Protein AF-A0A1C5VV79-F1 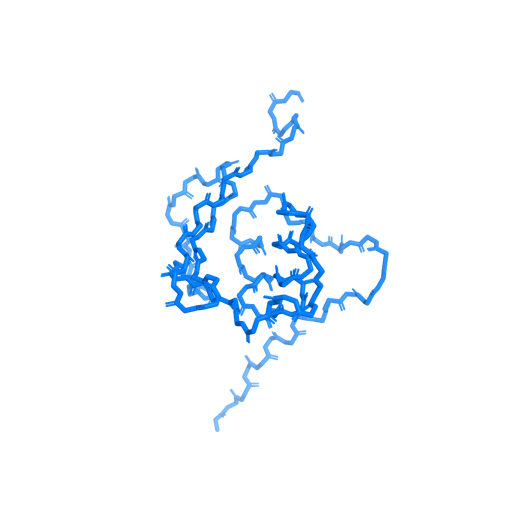(afdb_monomer_lite)

pLDDT: mean 82.59, std 16.4, range [36.66, 98.25]

Radius of gyration: 14.63 Å; chains: 1; bounding box: 34×44×37 Å

Structure (mmCIF, N/CA/C/O backbone):
data_AF-A0A1C5VV79-F1
#
_entry.id   AF-A0A1C5VV79-F1
#
loop_
_atom_site.group_PDB
_atom_site.id
_atom_site.type_symbol
_atom_site.label_atom_id
_atom_site.label_alt_id
_atom_site.label_comp_id
_atom_site.label_asym_id
_atom_site.label_entity_id
_atom_site.label_seq_id
_atom_site.pdbx_PDB_ins_code
_atom_site.Cartn_x
_atom_site.Cartn_y
_atom_site.Cartn_z
_atom_site.occupancy
_atom_site.B_iso_or_equiv
_atom_site.auth_seq_id
_atom_site.auth_comp_id
_atom_si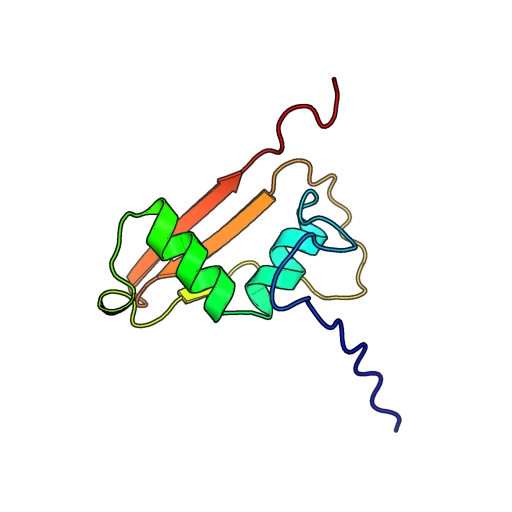te.auth_asym_id
_atom_site.auth_atom_id
_atom_site.pdbx_PDB_model_num
ATOM 1 N N . MET A 1 1 ? 9.159 -32.323 2.507 1.00 36.66 1 MET A N 1
ATOM 2 C CA . MET A 1 1 ? 9.249 -31.762 1.144 1.00 36.66 1 MET A CA 1
ATOM 3 C C . MET A 1 1 ? 9.643 -30.312 1.312 1.00 36.66 1 MET A C 1
ATOM 5 O O . MET A 1 1 ? 9.123 -29.669 2.207 1.00 36.66 1 MET A O 1
ATOM 9 N N . SER A 1 2 ? 10.676 -29.900 0.591 1.00 38.22 2 SER A N 1
ATOM 10 C CA . SER A 1 2 ? 11.511 -28.722 0.834 1.00 38.22 2 SER A CA 1
ATOM 11 C C . SER A 1 2 ? 10.742 -27.401 0.826 1.00 38.22 2 SER A C 1
ATOM 13 O O . SER A 1 2 ? 10.196 -27.013 -0.207 1.00 38.22 2 SER A O 1
ATOM 15 N N . ASP A 1 3 ? 10.782 -26.703 1.963 1.00 44.25 3 ASP A N 1
ATOM 16 C CA . ASP A 1 3 ? 10.449 -25.287 2.099 1.00 44.25 3 ASP A CA 1
ATOM 17 C C . ASP A 1 3 ? 11.353 -24.456 1.185 1.00 44.25 3 ASP A C 1
ATOM 19 O O . ASP A 1 3 ? 12.486 -24.132 1.537 1.00 44.25 3 ASP A O 1
ATOM 23 N N . ASN A 1 4 ? 10.862 -24.090 0.001 1.00 42.88 4 ASN A N 1
ATOM 24 C CA . ASN A 1 4 ? 11.486 -23.033 -0.787 1.00 42.88 4 ASN A CA 1
ATOM 25 C C . ASN A 1 4 ? 10.877 -21.685 -0.387 1.00 42.88 4 ASN A C 1
ATOM 27 O O . ASN A 1 4 ? 10.173 -21.029 -1.156 1.00 42.88 4 ASN A O 1
ATOM 31 N N . GLN A 1 5 ? 11.119 -21.293 0.863 1.00 45.06 5 GLN A N 1
ATOM 32 C CA . GLN A 1 5 ? 10.928 -19.919 1.304 1.00 45.06 5 GLN A CA 1
ATOM 33 C C . GLN A 1 5 ? 12.057 -19.104 0.670 1.00 45.06 5 GLN A C 1
ATOM 35 O O . GLN A 1 5 ? 13.119 -18.929 1.266 1.00 45.06 5 GLN A O 1
ATOM 40 N N . ASN A 1 6 ? 11.848 -18.636 -0.565 1.00 45.41 6 ASN A N 1
ATOM 41 C CA . ASN A 1 6 ? 12.639 -17.551 -1.142 1.00 45.41 6 ASN A CA 1
ATOM 42 C C . ASN A 1 6 ? 12.456 -16.329 -0.236 1.00 45.41 6 ASN A C 1
ATOM 44 O O . ASN A 1 6 ? 11.540 -15.524 -0.421 1.00 45.41 6 ASN A O 1
ATOM 48 N N . ASN A 1 7 ? 13.287 -16.257 0.801 1.00 53.28 7 ASN A N 1
ATOM 49 C CA . ASN A 1 7 ? 13.215 -15.262 1.849 1.00 53.28 7 ASN A CA 1
ATOM 50 C C . ASN A 1 7 ? 13.784 -13.967 1.270 1.00 53.28 7 ASN A C 1
ATOM 52 O O . ASN A 1 7 ? 14.963 -13.655 1.420 1.00 53.28 7 ASN A O 1
ATOM 56 N N . PHE A 1 8 ? 12.951 -13.259 0.510 1.00 60.25 8 PHE A N 1
ATOM 57 C CA . PHE A 1 8 ? 13.258 -11.933 0.003 1.00 60.25 8 PHE A CA 1
ATOM 58 C C . PHE A 1 8 ? 13.403 -10.995 1.207 1.00 60.25 8 PHE A C 1
ATOM 60 O O . PHE A 1 8 ? 12.421 -10.521 1.775 1.00 60.25 8 PHE A O 1
ATOM 67 N N . GLN A 1 9 ? 14.646 -10.812 1.646 1.00 64.06 9 GLN A N 1
ATOM 68 C CA . GLN A 1 9 ? 15.012 -9.946 2.758 1.00 64.06 9 GLN A CA 1
ATOM 69 C C . GLN A 1 9 ? 15.066 -8.510 2.244 1.00 64.06 9 GLN A C 1
ATOM 71 O O . GLN A 1 9 ? 15.946 -8.143 1.466 1.00 64.06 9 GLN A O 1
ATOM 76 N N . LEU A 1 10 ? 14.097 -7.703 2.665 1.00 66.50 10 LEU A N 1
ATOM 77 C CA . LEU A 1 10 ? 14.101 -6.272 2.406 1.00 66.50 10 LEU A CA 1
ATOM 78 C C . LEU A 1 10 ? 15.072 -5.581 3.365 1.00 66.50 10 LEU A C 1
ATOM 80 O O . LEU A 1 10 ? 15.038 -5.878 4.561 1.00 66.50 10 LEU A O 1
ATOM 84 N N . PRO A 1 11 ? 15.913 -4.651 2.885 1.00 69.50 11 PRO A N 1
ATOM 85 C CA . PRO A 1 11 ? 16.747 -3.869 3.781 1.00 69.50 11 PRO A CA 1
ATOM 86 C C . PRO A 1 11 ? 15.853 -3.018 4.694 1.00 69.50 11 PRO A C 1
ATOM 88 O O . PRO A 1 11 ? 14.887 -2.406 4.241 1.00 69.50 11 PRO A O 1
ATOM 91 N N . GLU A 1 12 ? 16.179 -2.954 5.988 1.00 68.69 12 GLU A N 1
ATOM 92 C CA . GLU A 1 12 ? 15.417 -2.136 6.945 1.00 68.69 12 GLU A CA 1
ATOM 93 C C . GLU A 1 12 ? 15.555 -0.627 6.674 1.00 68.69 12 GLU A C 1
ATOM 95 O O . GLU A 1 12 ? 14.689 0.155 7.069 1.00 68.69 12 GLU A O 1
ATOM 100 N N . ARG A 1 13 ? 16.656 -0.208 6.027 1.00 70.94 13 ARG A N 1
ATOM 101 C CA . ARG A 1 13 ? 16.969 1.176 5.634 1.00 70.94 13 ARG A CA 1
ATOM 102 C C . ARG A 1 13 ? 17.859 1.193 4.388 1.00 70.94 13 ARG A C 1
ATOM 104 O O . ARG A 1 13 ? 18.612 0.253 4.154 1.00 70.94 13 ARG A O 1
ATOM 111 N N . GLY A 1 14 ? 17.848 2.308 3.660 1.00 78.56 14 GLY A N 1
ATOM 112 C CA . GLY A 1 14 ? 18.683 2.513 2.472 1.00 78.56 14 GLY A CA 1
ATOM 113 C C . GLY A 1 14 ? 17.978 2.142 1.166 1.00 78.56 14 GLY A C 1
ATOM 114 O O . GLY A 1 14 ? 16.777 1.882 1.148 1.00 78.56 14 GLY A O 1
ATOM 115 N N . ALA A 1 15 ? 18.724 2.177 0.061 1.00 79.62 15 ALA A N 1
ATOM 116 C CA . ALA A 1 15 ? 18.185 1.864 -1.257 1.00 79.62 15 ALA A CA 1
ATOM 117 C C . ALA A 1 15 ? 17.840 0.371 -1.374 1.00 79.62 15 ALA A C 1
ATOM 119 O O . ALA A 1 15 ? 18.585 -0.491 -0.905 1.00 79.62 15 ALA A O 1
ATOM 120 N N . LEU A 1 16 ? 16.724 0.069 -2.036 1.00 79.69 16 LEU A N 1
ATOM 121 C CA . LEU A 1 16 ? 16.380 -1.302 -2.396 1.00 79.69 16 LEU A CA 1
ATOM 122 C C . LEU A 1 16 ? 17.302 -1.777 -3.520 1.00 79.69 16 LEU A C 1
ATOM 124 O O . LEU A 1 16 ? 17.494 -1.064 -4.503 1.00 79.69 16 LEU A O 1
ATOM 128 N N . THR A 1 17 ? 17.826 -3.000 -3.404 1.00 80.44 17 THR A N 1
ATOM 129 C CA . THR A 1 17 ? 18.615 -3.638 -4.472 1.00 80.44 17 THR A CA 1
ATOM 130 C C . THR A 1 17 ? 17.827 -3.734 -5.775 1.00 80.44 17 THR A C 1
ATOM 132 O O . THR A 1 17 ? 18.399 -3.597 -6.851 1.00 80.44 17 THR A O 1
ATOM 135 N N . ILE A 1 18 ? 16.513 -3.949 -5.674 1.00 77.88 18 ILE A N 1
ATOM 136 C CA . ILE A 1 18 ? 15.593 -3.900 -6.804 1.00 77.88 18 ILE A CA 1
ATOM 137 C C . ILE A 1 18 ? 14.493 -2.889 -6.456 1.00 77.88 18 ILE A C 1
ATOM 139 O O . ILE A 1 18 ? 13.791 -3.091 -5.459 1.00 77.88 18 ILE A O 1
ATOM 143 N N . PRO A 1 19 ? 14.362 -1.787 -7.211 1.00 79.12 19 PRO A N 1
ATOM 144 C CA . PRO A 1 19 ? 13.404 -0.738 -6.900 1.00 79.12 19 PRO A CA 1
ATOM 145 C C . PRO A 1 19 ? 11.967 -1.189 -7.205 1.00 79.12 19 PRO A C 1
ATOM 147 O O . PRO A 1 19 ? 11.725 -2.009 -8.089 1.00 79.12 19 PRO A O 1
ATOM 150 N N . MET A 1 20 ? 10.994 -0.637 -6.477 1.00 84.12 20 MET A N 1
ATOM 151 C CA . MET A 1 20 ? 9.561 -0.918 -6.661 1.00 84.12 20 MET A CA 1
ATOM 152 C C . MET A 1 20 ? 8.953 -0.090 -7.804 1.00 84.12 20 MET A C 1
ATOM 154 O O . MET A 1 20 ? 7.941 0.579 -7.612 1.00 84.12 20 MET A O 1
ATOM 158 N N . THR A 1 21 ? 9.610 -0.052 -8.962 1.00 85.38 21 THR A N 1
ATOM 159 C CA . THR A 1 21 ? 9.182 0.804 -10.080 1.00 85.38 21 THR A CA 1
ATOM 160 C C . THR A 1 21 ? 8.354 0.074 -11.132 1.00 85.38 21 THR A C 1
ATOM 162 O O . THR A 1 21 ? 7.761 0.718 -11.985 1.00 85.38 21 THR A O 1
ATOM 165 N N . ASN A 1 22 ? 8.226 -1.252 -11.021 1.00 85.56 22 ASN A N 1
ATOM 166 C CA . ASN A 1 22 ? 7.203 -2.020 -11.728 1.00 85.56 22 ASN A CA 1
ATOM 167 C C . ASN A 1 22 ? 6.120 -2.511 -10.757 1.00 85.56 22 ASN A C 1
ATOM 169 O O . ASN A 1 22 ? 6.386 -2.723 -9.568 1.00 85.56 22 ASN A O 1
ATOM 173 N N . ASP A 1 23 ? 4.912 -2.723 -11.280 1.00 87.00 23 ASP A N 1
ATOM 174 C CA . ASP A 1 23 ? 3.744 -3.116 -10.483 1.00 87.00 23 ASP A CA 1
ATOM 175 C C . ASP A 1 23 ? 3.939 -4.441 -9.743 1.00 87.00 23 ASP A C 1
ATOM 177 O O . ASP A 1 23 ? 3.586 -4.564 -8.572 1.00 87.00 23 ASP A O 1
ATOM 181 N N . TYR A 1 24 ? 4.579 -5.421 -10.386 1.00 86.94 24 TYR A N 1
ATOM 182 C CA . TYR A 1 24 ? 4.810 -6.728 -9.777 1.00 86.94 24 TYR A CA 1
ATOM 183 C C . TYR A 1 24 ? 5.585 -6.608 -8.459 1.00 86.94 24 TYR A C 1
ATOM 185 O O . TYR A 1 24 ? 5.163 -7.139 -7.432 1.00 86.94 24 TYR A O 1
ATOM 193 N N . LEU A 1 25 ? 6.715 -5.896 -8.455 1.00 86.62 25 LEU A N 1
ATOM 194 C CA . LEU A 1 25 ? 7.522 -5.704 -7.249 1.00 86.62 25 LEU A CA 1
ATOM 195 C C . LEU A 1 25 ? 6.827 -4.799 -6.238 1.00 86.62 25 LEU A C 1
ATOM 197 O O . LEU A 1 25 ? 6.920 -5.051 -5.034 1.00 86.62 25 LEU A O 1
ATOM 201 N N . PHE A 1 26 ? 6.121 -3.777 -6.720 1.00 89.69 26 PHE A N 1
ATOM 202 C CA . PHE A 1 26 ? 5.325 -2.888 -5.889 1.00 89.69 26 PHE A CA 1
ATOM 203 C C . PHE A 1 26 ? 4.266 -3.673 -5.095 1.00 89.69 26 PHE A C 1
ATOM 205 O O . PHE A 1 26 ? 4.255 -3.638 -3.861 1.00 89.69 26 PHE A O 1
ATOM 212 N N . ARG A 1 27 ? 3.457 -4.492 -5.774 1.00 91.31 27 ARG A N 1
ATOM 213 C CA . ARG A 1 27 ? 2.440 -5.356 -5.157 1.00 91.31 27 ARG A CA 1
ATOM 214 C C . ARG A 1 27 ? 3.058 -6.453 -4.302 1.00 91.31 27 ARG A C 1
ATOM 216 O O . ARG A 1 27 ? 2.622 -6.635 -3.167 1.00 91.31 27 ARG A O 1
ATOM 223 N N . ALA A 1 28 ? 4.115 -7.122 -4.775 1.00 89.19 28 ALA A N 1
ATOM 224 C CA . ALA A 1 28 ? 4.822 -8.158 -4.016 1.00 89.19 28 ALA A CA 1
ATOM 225 C C . ALA A 1 28 ? 5.310 -7.652 -2.653 1.00 89.19 28 ALA A C 1
ATOM 227 O O . ALA A 1 28 ? 5.228 -8.377 -1.657 1.00 89.19 28 ALA A O 1
ATOM 228 N N . LEU A 1 29 ? 5.837 -6.424 -2.608 1.00 89.81 29 LEU A N 1
ATOM 229 C CA . LEU A 1 29 ? 6.329 -5.822 -1.376 1.00 89.81 29 LEU A CA 1
ATOM 230 C C . LEU A 1 29 ? 5.174 -5.449 -0.450 1.00 89.81 29 LEU A C 1
ATOM 232 O O . LEU A 1 29 ? 5.160 -5.861 0.712 1.00 89.81 29 LEU A O 1
ATOM 236 N N . LEU A 1 30 ? 4.200 -4.693 -0.958 1.00 93.12 30 LEU A N 1
ATOM 237 C CA . LEU A 1 30 ? 3.112 -4.165 -0.138 1.00 93.12 30 LEU A CA 1
ATOM 238 C C . LEU A 1 30 ? 2.184 -5.263 0.393 1.00 93.12 30 LEU A C 1
ATOM 240 O O . LEU A 1 30 ? 1.753 -5.180 1.541 1.00 93.12 30 LEU A O 1
ATOM 244 N N . GLN A 1 31 ? 1.943 -6.331 -0.377 1.00 93.75 31 GLN A N 1
ATOM 245 C CA . GLN A 1 31 ? 1.121 -7.458 0.079 1.00 93.75 31 GLN A CA 1
ATOM 246 C C . GLN A 1 31 ? 1.799 -8.297 1.170 1.00 93.75 31 GLN A C 1
ATOM 248 O O . GLN A 1 31 ? 1.121 -8.957 1.951 1.00 93.75 31 GLN A O 1
ATOM 253 N N . ARG A 1 32 ? 3.137 -8.286 1.239 1.00 90.81 32 ARG A N 1
ATOM 254 C CA . ARG A 1 32 ? 3.910 -9.026 2.250 1.00 90.81 32 ARG A CA 1
ATOM 255 C C . ARG A 1 32 ? 4.235 -8.203 3.485 1.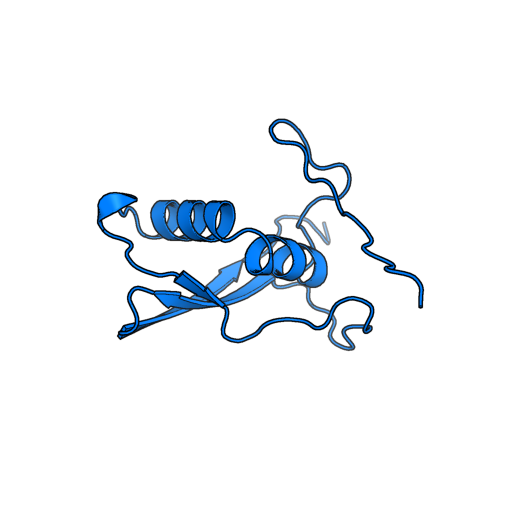00 90.81 32 ARG A C 1
ATOM 257 O O . ARG A 1 32 ? 4.461 -8.769 4.550 1.00 90.81 32 ARG A O 1
ATOM 264 N N . ASN A 1 33 ? 4.298 -6.882 3.347 1.00 90.69 33 ASN A N 1
ATOM 265 C CA . ASN A 1 33 ? 4.722 -5.991 4.413 1.00 90.69 33 ASN A CA 1
ATOM 266 C C . ASN A 1 33 ? 3.627 -4.979 4.750 1.00 90.69 33 ASN A C 1
ATOM 268 O O . ASN A 1 33 ? 3.640 -3.829 4.306 1.00 90.69 33 ASN A O 1
ATOM 272 N N . ASN A 1 34 ? 2.699 -5.412 5.605 1.00 92.56 34 ASN A N 1
ATOM 273 C CA . ASN A 1 34 ? 1.572 -4.588 6.030 1.00 92.56 34 ASN A CA 1
ATOM 274 C C . ASN A 1 34 ? 2.007 -3.299 6.754 1.00 92.56 34 ASN A C 1
ATOM 276 O O . ASN A 1 34 ? 1.328 -2.282 6.660 1.00 92.56 34 ASN A O 1
ATOM 280 N N . LYS A 1 35 ? 3.176 -3.297 7.412 1.00 91.94 35 LYS A N 1
ATOM 281 C CA . LYS A 1 35 ? 3.739 -2.092 8.040 1.00 91.94 35 LYS A CA 1
ATOM 282 C C . LYS A 1 35 ? 4.091 -1.027 6.999 1.00 91.94 35 LYS A C 1
ATOM 284 O O . LYS A 1 35 ? 3.798 0.146 7.215 1.00 91.94 35 LYS A O 1
ATOM 289 N N . VAL A 1 36 ? 4.692 -1.426 5.876 1.00 91.69 36 VAL A N 1
ATOM 290 C CA . VAL A 1 36 ? 4.997 -0.503 4.769 1.00 91.69 36 VAL A CA 1
ATOM 291 C C . VAL A 1 36 ? 3.713 -0.037 4.088 1.00 91.69 36 VAL A C 1
ATOM 293 O O . VAL A 1 36 ? 3.557 1.161 3.875 1.00 91.69 36 VAL A O 1
ATOM 296 N N . LEU A 1 37 ? 2.767 -0.945 3.824 1.00 95.12 37 LEU A N 1
ATOM 297 C CA . LEU A 1 37 ? 1.458 -0.595 3.263 1.00 95.12 37 LEU A CA 1
ATOM 298 C C . LEU A 1 37 ? 0.707 0.415 4.146 1.00 95.12 37 LEU A C 1
ATOM 300 O O . LEU A 1 37 ? 0.251 1.442 3.653 1.00 95.12 37 LEU A O 1
ATOM 304 N N . THR A 1 38 ? 0.642 0.168 5.454 1.00 95.75 38 THR A N 1
ATOM 305 C CA . THR A 1 38 ? 0.022 1.076 6.428 1.00 95.75 38 THR A CA 1
ATOM 306 C C . THR A 1 38 ? 0.713 2.435 6.437 1.00 95.75 38 THR A C 1
ATOM 308 O O . THR A 1 38 ? 0.039 3.458 6.377 1.00 95.75 38 THR A O 1
ATOM 311 N N . GLY A 1 39 ? 2.050 2.465 6.454 1.00 94.69 39 GLY A N 1
ATOM 312 C CA . GLY A 1 39 ? 2.812 3.714 6.402 1.00 94.69 39 GLY A CA 1
ATOM 313 C C . GLY A 1 39 ? 2.574 4.507 5.113 1.00 94.69 39 GLY A C 1
ATOM 314 O O . GLY A 1 39 ? 2.434 5.728 5.172 1.00 94.69 39 GLY A O 1
ATOM 315 N N . LEU A 1 40 ? 2.468 3.830 3.966 1.00 94.50 40 LEU A N 1
ATOM 316 C CA . LEU A 1 40 ? 2.148 4.457 2.684 1.00 94.50 40 LEU A CA 1
ATOM 317 C C . LEU A 1 40 ? 0.739 5.066 2.696 1.00 94.50 40 LEU A C 1
ATOM 319 O O . LEU A 1 40 ? 0.598 6.254 2.417 1.00 94.50 40 LEU A O 1
ATOM 323 N N . ILE A 1 41 ? -0.286 4.290 3.065 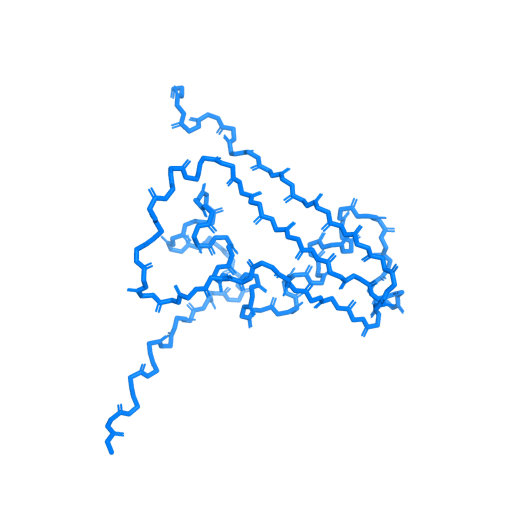1.00 96.31 41 ILE A N 1
ATOM 324 C CA . ILE A 1 41 ? -1.679 4.768 3.113 1.00 96.31 41 ILE A CA 1
ATOM 325 C C . ILE A 1 41 ? -1.841 5.912 4.119 1.00 96.31 41 ILE A C 1
ATOM 327 O O . ILE A 1 41 ? -2.450 6.927 3.787 1.00 96.31 41 ILE A O 1
ATOM 331 N N . ALA A 1 42 ? -1.241 5.793 5.308 1.00 96.88 42 ALA A N 1
ATOM 332 C CA . ALA A 1 42 ? -1.230 6.860 6.307 1.00 96.88 42 ALA A CA 1
ATOM 333 C C . ALA A 1 42 ? -0.637 8.156 5.741 1.00 96.88 42 ALA A C 1
ATOM 335 O O . ALA A 1 42 ? -1.217 9.228 5.891 1.00 96.88 42 ALA A O 1
ATOM 336 N N . SER A 1 43 ? 0.495 8.046 5.040 1.00 95.50 43 SER A N 1
ATOM 337 C CA . SER A 1 43 ? 1.196 9.202 4.476 1.00 95.50 43 SER A CA 1
ATOM 338 C C . SER A 1 43 ? 0.401 9.874 3.357 1.00 95.50 43 SER A C 1
ATOM 340 O O . SER A 1 43 ? 0.316 11.099 3.330 1.00 95.50 43 SER A O 1
ATOM 342 N N . LEU A 1 44 ? -0.199 9.086 2.458 1.00 94.69 44 LEU A N 1
ATOM 343 C CA . LEU A 1 44 ? -0.978 9.592 1.322 1.00 94.69 44 LEU A CA 1
ATOM 344 C C . LEU A 1 44 ? -2.288 10.261 1.747 1.00 94.69 44 LEU A C 1
ATOM 346 O O . LEU A 1 44 ? -2.726 11.206 1.098 1.00 94.69 44 LEU A O 1
ATOM 350 N N . LEU A 1 45 ? -2.913 9.773 2.820 1.00 95.31 45 LEU A N 1
ATOM 351 C CA . LEU A 1 45 ? -4.188 10.292 3.321 1.00 95.31 45 LEU A CA 1
ATOM 352 C C . LEU A 1 45 ? -4.036 11.265 4.497 1.00 95.31 45 LEU A C 1
ATOM 354 O O . LEU A 1 45 ? -5.040 11.712 5.044 1.00 95.31 45 LEU A O 1
ATOM 358 N N . HIS A 1 46 ? -2.801 11.591 4.888 1.00 96.38 46 HIS A N 1
ATOM 359 C CA . HIS A 1 46 ? -2.492 12.424 6.054 1.00 96.38 46 HIS A CA 1
ATOM 360 C C . HIS A 1 46 ? -3.128 11.921 7.363 1.00 96.38 46 HIS A C 1
ATOM 362 O O . HIS A 1 46 ? -3.549 12.714 8.203 1.00 96.38 46 HIS A O 1
ATOM 368 N N . LEU A 1 47 ? -3.177 10.600 7.539 1.00 96.31 47 LEU A N 1
ATOM 369 C CA . LEU A 1 47 ? -3.713 9.949 8.732 1.00 96.31 47 LEU A CA 1
ATOM 370 C C . LEU A 1 47 ? -2.600 9.660 9.739 1.00 96.31 47 LEU A C 1
ATOM 372 O O . LEU A 1 47 ? -1.488 9.262 9.378 1.00 96.31 47 LEU A O 1
ATOM 376 N N . SER A 1 48 ? -2.919 9.778 11.024 1.00 94.75 48 SER A N 1
ATOM 377 C CA . SER A 1 48 ? -2.102 9.193 12.080 1.00 94.75 48 SER A CA 1
ATOM 378 C C . SER A 1 48 ? -2.164 7.662 11.995 1.00 94.75 48 SER A C 1
ATOM 380 O O . SER A 1 48 ? -3.244 7.102 11.794 1.00 94.75 48 SER A O 1
ATOM 382 N N . PRO A 1 49 ? -1.056 6.939 12.251 1.00 88.62 49 PRO A N 1
ATOM 383 C CA . PRO A 1 49 ? -1.085 5.481 12.358 1.00 88.62 49 PRO A CA 1
ATOM 384 C C . PRO A 1 49 ? -2.114 4.952 13.369 1.00 88.62 49 PRO A C 1
ATOM 386 O O . PRO A 1 49 ? -2.618 3.849 13.201 1.00 88.62 49 PRO A O 1
ATOM 389 N N . SER A 1 50 ? -2.454 5.732 14.403 1.00 93.12 50 SER A N 1
ATOM 390 C CA . SER A 1 50 ? -3.472 5.361 15.397 1.00 93.12 50 SER A CA 1
ATOM 391 C C . SER A 1 50 ? -4.903 5.343 14.852 1.00 93.12 50 SER A C 1
ATOM 393 O O . SER A 1 50 ? -5.783 4.773 15.486 1.00 93.12 50 SER A O 1
ATOM 395 N N . GLU A 1 51 ? -5.153 5.992 13.714 1.00 96.19 51 GLU A N 1
ATOM 396 C CA . GLU A 1 51 ? -6.465 6.036 13.053 1.00 96.19 51 GLU A CA 1
ATOM 397 C C . GLU A 1 51 ? -6.687 4.831 12.125 1.00 96.19 51 GLU A C 1
ATOM 399 O O . GLU A 1 51 ? -7.788 4.629 11.610 1.00 96.19 51 GLU A O 1
ATOM 404 N N . ILE A 1 52 ? -5.653 4.014 11.912 1.00 96.69 52 ILE A N 1
ATOM 405 C CA . ILE A 1 52 ? -5.682 2.864 11.013 1.00 96.69 52 ILE A CA 1
ATOM 406 C C . ILE A 1 52 ? -5.770 1.577 11.837 1.00 96.69 52 ILE A C 1
ATOM 408 O O . ILE A 1 52 ? -4.806 1.164 12.478 1.00 96.69 52 ILE A O 1
ATOM 412 N N . SER A 1 53 ? -6.932 0.926 11.801 1.00 96.62 53 SER A N 1
ATOM 413 C CA . SER A 1 53 ? -7.175 -0.361 12.461 1.00 96.62 53 SER A CA 1
ATOM 414 C C . SER A 1 53 ? -6.882 -1.561 11.559 1.00 96.62 53 SER A C 1
ATOM 416 O O . SER A 1 53 ? -6.518 -2.624 12.060 1.00 96.62 53 SER A O 1
ATOM 418 N N . SER A 1 54 ? -7.024 -1.411 10.240 1.00 97.19 54 SER A N 1
ATOM 419 C CA . SER A 1 54 ? -6.741 -2.474 9.268 1.00 97.19 54 SER A CA 1
ATOM 420 C C . SER A 1 54 ? -6.485 -1.908 7.875 1.00 97.19 54 SER A C 1
ATOM 422 O O . SER A 1 54 ? -7.188 -0.990 7.452 1.00 97.19 54 SER A O 1
ATOM 424 N N . VAL A 1 55 ? -5.554 -2.503 7.131 1.00 97.56 55 VAL A N 1
ATOM 425 C CA . VAL A 1 55 ? -5.290 -2.176 5.723 1.00 97.56 55 VAL A CA 1
ATOM 426 C C . VAL A 1 55 ? -5.050 -3.470 4.961 1.00 97.56 55 VAL A C 1
ATOM 428 O O . VAL A 1 55 ? -4.123 -4.204 5.298 1.00 97.56 55 VAL A O 1
ATOM 431 N N . GLU A 1 56 ? -5.855 -3.756 3.941 1.00 97.06 56 GLU A N 1
ATOM 432 C CA . GLU A 1 56 ? -5.786 -5.024 3.204 1.00 97.06 56 GLU A CA 1
ATOM 433 C C . GLU A 1 56 ? -5.807 -4.804 1.693 1.00 97.06 56 GLU A C 1
ATOM 435 O O . GLU A 1 56 ? -6.676 -4.104 1.179 1.00 97.06 56 GLU A O 1
ATOM 440 N N . ILE A 1 57 ? -4.866 -5.421 0.970 1.00 96.56 57 ILE A N 1
ATOM 441 C CA . ILE A 1 57 ? -4.874 -5.449 -0.498 1.00 96.56 57 ILE A CA 1
ATOM 442 C C . ILE A 1 57 ? -5.908 -6.470 -0.974 1.00 96.56 57 ILE A C 1
ATOM 444 O O . ILE A 1 57 ? -5.897 -7.623 -0.554 1.00 96.56 57 ILE A O 1
ATOM 448 N N . THR A 1 58 ? -6.766 -6.053 -1.901 1.00 95.94 58 THR A N 1
ATOM 449 C CA . THR A 1 58 ? -7.853 -6.876 -2.466 1.00 95.94 58 THR A CA 1
ATOM 450 C C . THR A 1 58 ? -7.597 -7.324 -3.903 1.00 95.94 58 THR A C 1
ATOM 452 O O . THR A 1 58 ? -8.327 -8.159 -4.429 1.00 95.94 58 THR A O 1
ATOM 455 N N . ASN A 1 59 ? -6.535 -6.819 -4.529 1.00 92.62 59 ASN A N 1
ATOM 456 C CA . ASN A 1 59 ? -5.987 -7.298 -5.795 1.00 92.62 59 ASN A CA 1
ATOM 457 C C . ASN A 1 59 ? -4.556 -7.847 -5.578 1.00 92.62 59 ASN A C 1
ATOM 459 O O . ASN A 1 59 ? -3.594 -7.269 -6.084 1.00 92.62 59 ASN A O 1
ATOM 463 N N . PRO A 1 60 ? -4.351 -8.931 -4.809 1.00 91.12 60 PRO A N 1
ATOM 464 C CA . PRO A 1 60 ? -3.013 -9.493 -4.617 1.00 91.12 60 PRO A CA 1
ATOM 465 C C . PRO A 1 60 ? -2.464 -10.106 -5.915 1.00 91.12 60 PRO A C 1
ATOM 467 O O . PRO A 1 60 ? -3.228 -10.436 -6.824 1.00 91.12 60 PRO A O 1
ATOM 470 N N . ILE A 1 61 ? -1.144 -10.290 -5.991 1.00 88.12 61 ILE A N 1
ATOM 471 C CA . ILE A 1 61 ? -0.501 -11.105 -7.035 1.00 88.12 61 ILE A CA 1
ATOM 472 C C . ILE A 1 61 ? -0.084 -12.472 -6.501 1.00 88.12 61 ILE A C 1
ATOM 474 O O . ILE A 1 61 ? 0.247 -12.630 -5.319 1.00 88.12 61 ILE A O 1
ATOM 478 N N . VAL A 1 62 ? -0.026 -13.446 -7.409 1.00 86.88 62 VAL A N 1
ATOM 479 C CA . VAL A 1 62 ? 0.623 -14.735 -7.168 1.00 86.88 62 VAL A CA 1
ATOM 480 C C . VAL A 1 62 ? 2.097 -14.611 -7.526 1.00 86.88 62 VAL A C 1
ATOM 482 O O . VAL A 1 62 ? 2.470 -14.139 -8.597 1.00 86.88 62 VAL A O 1
ATOM 485 N N . LEU A 1 63 ? 2.958 -15.014 -6.600 1.00 83.56 63 LEU A N 1
ATOM 486 C CA . LEU A 1 63 ? 4.393 -14.851 -6.758 1.00 83.56 63 LEU A CA 1
ATOM 487 C C . LEU A 1 63 ? 4.993 -16.030 -7.511 1.00 83.56 63 LEU A C 1
ATOM 489 O O . LEU A 1 63 ? 4.750 -17.180 -7.158 1.00 83.56 63 LEU A O 1
ATOM 493 N N . GLY A 1 64 ? 5.830 -15.731 -8.499 1.00 78.38 64 GLY A N 1
ATOM 494 C CA . GLY A 1 64 ? 6.404 -16.733 -9.397 1.00 78.38 64 GLY A CA 1
ATOM 495 C C . GLY A 1 64 ? 5.544 -17.008 -10.631 1.00 78.38 64 GLY A C 1
ATOM 496 O O . GLY A 1 64 ? 6.004 -17.708 -11.529 1.00 78.38 64 GLY A O 1
ATOM 497 N N . GLU A 1 65 ? 4.349 -16.422 -10.713 1.00 79.31 65 GLU A N 1
ATOM 498 C CA . GLU A 1 65 ? 3.556 -16.396 -11.938 1.00 79.31 65 GLU A CA 1
ATOM 499 C C . GLU A 1 65 ? 3.889 -15.143 -12.750 1.00 79.31 65 GLU A C 1
ATOM 501 O O . GLU A 1 65 ? 4.057 -14.048 -12.207 1.00 79.31 65 GLU A O 1
ATOM 506 N N . SER A 1 66 ? 4.020 -15.308 -14.067 1.00 66.19 66 SER A N 1
ATOM 507 C CA . SER A 1 66 ? 4.226 -14.180 -14.968 1.00 66.19 66 SER A CA 1
ATOM 508 C C . SER A 1 66 ? 2.951 -13.349 -15.043 1.00 66.19 66 SER A C 1
ATOM 510 O O . SER A 1 66 ? 1.911 -13.852 -15.469 1.00 66.19 66 SER A O 1
ATOM 512 N N . THR A 1 67 ? 3.038 -12.067 -14.707 1.00 62.59 67 THR A N 1
ATOM 513 C CA . THR A 1 67 ? 1.985 -11.103 -15.018 1.00 62.59 67 THR A CA 1
ATOM 514 C C . THR A 1 67 ? 2.001 -10.849 -16.524 1.00 62.59 67 THR A C 1
ATOM 516 O O . THR A 1 67 ? 2.993 -10.360 -17.062 1.00 62.59 67 THR A O 1
ATOM 519 N N . SER A 1 68 ? 0.928 -11.229 -17.223 1.00 58.56 68 SER A N 1
ATOM 520 C CA . SER A 1 68 ? 0.783 -11.035 -18.676 1.00 58.56 68 SER A CA 1
ATOM 521 C C . SER A 1 68 ? 0.686 -9.566 -19.084 1.00 58.56 68 SER A C 1
ATOM 523 O O . SER A 1 68 ? 0.870 -9.231 -20.256 1.00 58.56 68 SER A O 1
ATOM 525 N N . ASP A 1 69 ? 0.390 -8.698 -18.122 1.00 59.22 69 ASP A N 1
ATOM 526 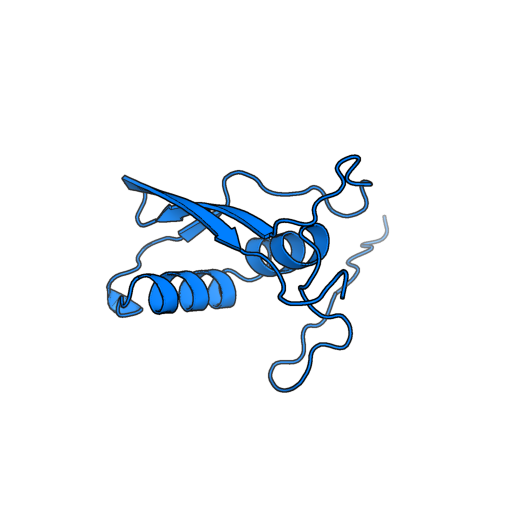C CA . ASP A 1 69 ? -0.009 -7.329 -18.379 1.00 59.22 69 ASP A CA 1
ATOM 527 C C . ASP A 1 69 ? 1.211 -6.410 -18.285 1.00 59.22 69 ASP A C 1
ATOM 529 O O . ASP A 1 69 ? 2.021 -6.489 -17.362 1.00 59.22 69 ASP A O 1
ATOM 533 N N . LYS A 1 70 ? 1.375 -5.542 -19.287 1.00 55.22 70 LYS A N 1
ATOM 534 C CA . LYS A 1 70 ? 2.407 -4.501 -19.294 1.00 55.22 70 LYS A CA 1
ATOM 535 C C . LYS A 1 70 ? 2.027 -3.428 -18.273 1.00 55.22 70 LYS A C 1
ATOM 537 O O . LYS A 1 70 ? 1.369 -2.446 -18.605 1.00 55.22 70 LYS A O 1
ATOM 542 N N . THR A 1 71 ? 2.405 -3.644 -17.026 1.00 60.09 71 THR A N 1
ATOM 543 C CA . THR A 1 71 ? 2.033 -2.803 -15.890 1.00 60.09 71 THR A CA 1
ATOM 544 C C . THR A 1 71 ? 3.024 -1.651 -15.709 1.00 60.09 71 THR A C 1
ATOM 546 O O . THR A 1 71 ? 3.949 -1.723 -14.899 1.00 60.09 71 THR A O 1
ATOM 549 N N . PHE A 1 72 ? 2.865 -0.602 -16.517 1.00 64.25 72 PHE A N 1
ATOM 550 C CA . PHE A 1 72 ? 3.590 0.666 -16.336 1.00 64.25 72 PHE A CA 1
ATOM 551 C C . PHE A 1 72 ? 2.976 1.537 -15.227 1.00 64.25 72 PHE A C 1
ATOM 553 O O . PHE A 1 72 ? 3.611 2.471 -14.739 1.00 64.25 72 PHE A O 1
ATOM 560 N N . PHE A 1 73 ? 1.738 1.231 -14.834 1.00 80.75 73 PHE A N 1
ATOM 561 C CA . PHE A 1 73 ? 1.056 1.827 -13.693 1.00 80.75 73 PHE A CA 1
ATOM 562 C C . PHE A 1 73 ? 1.220 0.909 -12.485 1.00 80.75 73 PHE A C 1
ATOM 564 O O . PHE A 1 73 ? 1.070 -0.303 -12.612 1.00 80.75 73 PHE A O 1
ATOM 571 N N . LEU A 1 74 ? 1.555 1.495 -11.340 1.00 89.69 74 LEU A N 1
ATOM 572 C CA . LEU A 1 74 ? 1.640 0.819 -10.051 1.00 89.69 74 LEU A CA 1
ATOM 573 C C . LEU A 1 74 ? 0.265 0.903 -9.397 1.00 89.69 74 LEU A C 1
ATOM 575 O O . LEU A 1 74 ? -0.109 1.987 -8.937 1.00 89.69 74 LEU A O 1
ATOM 579 N N . ASP A 1 75 ? -0.489 -0.194 -9.366 1.00 90.31 75 ASP A N 1
ATOM 580 C CA . ASP A 1 75 ? -1.890 -0.158 -8.953 1.00 90.31 75 ASP A CA 1
ATOM 581 C C . ASP A 1 75 ? -2.214 -1.120 -7.801 1.00 90.31 75 ASP A C 1
ATOM 583 O O . ASP A 1 75 ? -1.985 -2.329 -7.828 1.00 90.31 75 ASP A O 1
ATOM 587 N N . ILE A 1 76 ? -2.804 -0.577 -6.734 1.00 94.06 76 ILE A N 1
ATOM 588 C CA . ILE A 1 76 ? -3.341 -1.376 -5.630 1.00 94.06 76 ILE A CA 1
ATOM 589 C C . ILE A 1 76 ? -4.756 -0.947 -5.281 1.00 94.06 76 ILE A C 1
ATOM 591 O O . ILE A 1 76 ? -5.096 0.235 -5.230 1.00 94.06 76 ILE A O 1
ATOM 595 N N . ARG A 1 77 ? -5.576 -1.939 -4.951 1.00 96.38 77 ARG A N 1
ATOM 596 C CA . ARG A 1 77 ? -6.885 -1.758 -4.345 1.00 96.38 77 ARG A CA 1
ATOM 597 C C . ARG A 1 77 ? -6.826 -2.187 -2.897 1.00 96.38 77 ARG A C 1
ATOM 599 O O . ARG A 1 77 ? -6.520 -3.340 -2.594 1.00 96.38 77 ARG A O 1
ATOM 606 N N . VAL A 1 78 ? -7.184 -1.272 -2.013 1.00 97.44 78 VAL A N 1
ATOM 607 C CA . VAL A 1 78 ? -7.061 -1.433 -0.572 1.00 97.44 78 VAL A CA 1
ATOM 608 C C . VAL A 1 78 ? -8.417 -1.270 0.099 1.00 97.44 78 VAL A C 1
ATOM 610 O O . VAL A 1 78 ? -9.169 -0.356 -0.230 1.00 9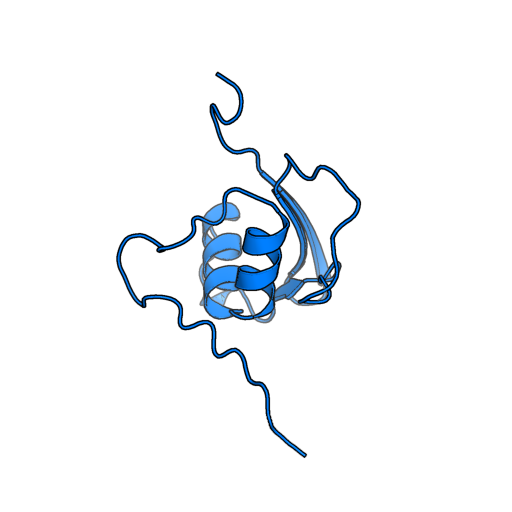7.44 78 VAL A O 1
ATOM 613 N N . VAL A 1 79 ? -8.711 -2.127 1.071 1.00 98.25 79 VAL A N 1
ATOM 614 C CA . VAL A 1 79 ? -9.759 -1.891 2.066 1.00 98.25 79 VAL A CA 1
ATOM 615 C C . VAL A 1 79 ? -9.094 -1.354 3.331 1.00 98.25 79 VAL A C 1
ATOM 617 O O . VAL A 1 79 ? -8.296 -2.039 3.970 1.00 98.25 79 VAL A O 1
ATOM 620 N N . LEU A 1 80 ? -9.410 -0.108 3.674 1.00 98.12 80 LEU A N 1
ATOM 621 C CA . LEU A 1 80 ? -8.991 0.579 4.890 1.00 98.12 80 LEU A CA 1
ATOM 622 C C . LEU A 1 80 ? -10.114 0.493 5.929 1.00 98.12 80 LEU A C 1
ATOM 624 O O . LEU A 1 80 ? -11.279 0.750 5.620 1.00 98.12 80 LEU A O 1
ATOM 628 N N . ASN A 1 81 ? -9.755 0.134 7.163 1.00 97.50 81 ASN A N 1
ATOM 629 C CA . ASN A 1 81 ? -10.647 0.074 8.326 1.00 97.50 81 ASN A CA 1
ATOM 630 C C . ASN A 1 81 ? -11.963 -0.688 8.062 1.00 97.50 81 ASN A C 1
ATOM 632 O O . ASN A 1 81 ? -13.011 -0.337 8.602 1.00 97.50 81 ASN A O 1
ATOM 636 N N . GLN A 1 82 ? -11.907 -1.721 7.207 1.00 96.19 82 GLN A N 1
ATOM 637 C CA . GLN A 1 82 ? -13.020 -2.599 6.803 1.00 96.19 82 GLN A CA 1
ATOM 638 C C . GLN A 1 82 ? -14.207 -1.911 6.107 1.00 96.19 82 GLN A C 1
ATOM 640 O O . GLN A 1 82 ? -15.188 -2.574 5.779 1.00 96.19 82 GLN A O 1
ATOM 645 N N . ASN A 1 83 ? -14.149 -0.603 5.859 1.00 95.62 83 ASN A N 1
ATOM 646 C CA . ASN A 1 83 ? -15.299 0.159 5.367 1.00 95.62 83 ASN A CA 1
ATOM 647 C C . ASN A 1 83 ? -14.968 1.132 4.232 1.00 95.62 83 ASN A C 1
ATOM 649 O O . ASN A 1 83 ? -15.881 1.640 3.583 1.00 95.62 83 ASN A O 1
ATOM 653 N N . THR A 1 84 ? -13.685 1.388 3.984 1.00 97.31 84 THR A N 1
ATOM 654 C CA . THR A 1 84 ? -13.241 2.383 3.014 1.00 97.31 84 THR A CA 1
ATOM 655 C C . THR A 1 84 ? -12.459 1.694 1.913 1.00 97.31 84 THR A C 1
ATOM 657 O O . THR A 1 84 ? -11.407 1.112 2.164 1.00 97.31 84 THR A O 1
ATOM 660 N N . LEU A 1 85 ? -12.965 1.759 0.684 1.00 97.81 85 LEU A N 1
ATOM 661 C CA . LEU A 1 85 ? -12.260 1.247 -0.484 1.00 97.81 85 LEU A CA 1
ATOM 662 C C . LEU A 1 85 ? -11.399 2.353 -1.096 1.00 97.81 85 LEU A C 1
ATOM 664 O O . LEU A 1 85 ? -11.893 3.438 -1.392 1.00 97.81 85 LEU A O 1
ATOM 668 N N . ILE A 1 86 ? -10.127 2.053 -1.327 1.00 96.88 86 ILE A N 1
ATOM 669 C CA . ILE A 1 86 ? -9.155 2.954 -1.940 1.00 96.88 86 ILE A CA 1
ATOM 670 C C . ILE A 1 86 ? -8.602 2.265 -3.185 1.00 96.88 86 ILE A C 1
ATOM 672 O O . ILE A 1 86 ? -8.123 1.137 -3.104 1.00 96.88 86 ILE A O 1
ATOM 676 N N . ASN A 1 87 ? -8.641 2.949 -4.327 1.00 96.06 87 ASN A N 1
ATOM 677 C CA . ASN A 1 87 ? -7.851 2.575 -5.498 1.00 96.06 87 ASN A CA 1
ATOM 678 C C . ASN A 1 87 ? -6.684 3.559 -5.587 1.00 96.06 87 ASN A C 1
ATOM 680 O O . ASN A 1 87 ? -6.909 4.763 -5.715 1.00 96.06 87 ASN A O 1
ATOM 684 N N . LEU A 1 88 ? -5.463 3.049 -5.472 1.00 94.00 88 LEU A N 1
ATOM 685 C CA . LEU A 1 88 ? -4.237 3.818 -5.618 1.00 94.00 88 LEU A CA 1
ATOM 686 C C . LEU A 1 88 ? -3.580 3.423 -6.934 1.00 94.00 88 LEU A C 1
ATOM 688 O O . LEU A 1 88 ? -3.278 2.251 -7.130 1.00 94.00 88 LEU A O 1
ATOM 692 N N . GLU A 1 89 ? -3.329 4.410 -7.784 1.00 91.94 89 GLU A N 1
ATOM 693 C CA . GLU A 1 89 ? -2.578 4.264 -9.026 1.00 91.94 89 GLU A CA 1
ATOM 694 C C . GLU A 1 89 ? -1.441 5.288 -9.011 1.00 91.94 89 GLU A C 1
ATOM 696 O O . GLU A 1 89 ? -1.666 6.478 -8.774 1.00 91.94 89 GLU A O 1
ATOM 701 N N . MET A 1 90 ? -0.208 4.829 -9.202 1.00 88.31 90 MET A N 1
ATOM 702 C CA . MET A 1 90 ? 0.980 5.679 -9.254 1.00 88.31 90 MET A CA 1
ATOM 703 C C . MET A 1 90 ? 1.780 5.391 -10.517 1.00 88.31 90 MET A C 1
ATOM 705 O O . MET A 1 90 ? 1.800 4.270 -11.017 1.00 88.31 90 MET A O 1
ATOM 709 N N . GLN A 1 91 ? 2.485 6.404 -11.013 1.00 85.19 91 GLN A N 1
ATOM 710 C CA . GLN A 1 91 ? 3.354 6.277 -12.175 1.00 85.19 91 GLN A CA 1
ATOM 711 C C . GLN A 1 91 ? 4.765 6.738 -11.825 1.00 85.19 91 GLN A C 1
ATOM 713 O O . GLN A 1 91 ? 4.960 7.758 -11.159 1.00 85.19 91 GLN A O 1
ATOM 718 N N . VAL A 1 92 ? 5.760 5.987 -12.290 1.00 83.75 92 VAL A N 1
ATOM 719 C CA . VAL A 1 92 ? 7.165 6.348 -12.122 1.00 83.75 92 VAL A CA 1
ATOM 720 C C . VAL A 1 92 ? 7.533 7.387 -13.176 1.00 83.75 92 VAL A C 1
ATOM 722 O O . VAL A 1 92 ? 7.328 7.200 -14.376 1.00 83.75 92 VAL A O 1
ATOM 725 N N . ILE A 1 93 ? 8.051 8.523 -12.718 1.00 80.94 93 ILE A N 1
ATOM 726 C CA . ILE A 1 93 ? 8.431 9.632 -13.593 1.00 80.94 93 ILE A CA 1
ATOM 727 C C . ILE A 1 93 ? 9.650 9.199 -14.425 1.00 80.94 93 ILE A C 1
ATOM 729 O O . ILE A 1 93 ? 10.616 8.683 -13.870 1.00 80.94 93 ILE A O 1
ATOM 733 N N . ASN A 1 94 ? 9.626 9.466 -15.734 1.00 69.19 94 ASN A N 1
ATOM 734 C CA . ASN A 1 94 ? 10.729 9.233 -16.680 1.00 69.19 94 ASN A CA 1
ATOM 735 C C . ASN A 1 94 ? 11.087 7.769 -17.012 1.00 69.19 94 ASN A C 1
ATOM 737 O O . ASN A 1 94 ? 12.150 7.556 -17.583 1.00 69.19 94 ASN A O 1
ATOM 741 N N . GLU A 1 95 ? 10.245 6.756 -16.766 1.00 61.56 95 GLU A N 1
ATOM 742 C CA . GLU A 1 95 ? 10.588 5.377 -17.200 1.00 61.56 95 GLU A CA 1
ATOM 743 C C . GLU A 1 95 ? 10.664 5.179 -18.730 1.00 61.56 95 GLU A C 1
ATOM 745 O O . GLU A 1 95 ? 11.118 4.134 -19.202 1.00 61.56 95 GLU A O 1
ATOM 750 N N . HIS A 1 96 ? 10.289 6.194 -19.517 1.00 56.88 96 HIS A N 1
ATOM 751 C CA . HIS A 1 96 ? 10.366 6.204 -20.983 1.00 56.88 96 HIS A CA 1
ATOM 752 C C . HIS A 1 96 ? 10.941 7.504 -21.581 1.00 56.88 96 HIS A C 1
ATOM 754 O O . HIS A 1 96 ? 10.713 7.759 -22.763 1.00 56.88 96 HIS A O 1
ATOM 760 N N . ASN A 1 97 ? 11.648 8.324 -20.790 1.00 47.84 97 ASN A N 1
ATOM 761 C CA . ASN A 1 97 ? 12.336 9.529 -21.285 1.00 47.84 97 ASN A CA 1
ATOM 762 C C . ASN A 1 97 ? 13.834 9.288 -21.478 1.00 47.84 97 ASN A C 1
ATOM 764 O O . ASN A 1 97 ? 14.449 8.686 -20.570 1.00 47.84 97 ASN A O 1
#

Foldseek 3Di:
DDDPCPPPDADPDDDGPDDCQFQLSLLVVCQVDVVVVLVVVCVVVVHDSVVFPDKHWPDHDDPPDDDPDPGQWRWTWIDTPVPDIDIDIDHDPPPPD

Sequence (97 aa):
MSDNQNNFQLPERGALTIPMTNDYLFRALLQRNNKVLTGLIASLLHLSPSEISSVEITNPIVLGESTSDKTFFLDIRVVLNQNTLINLEMQVINEHN

Secondary structure (DSSP, 8-state):
-----------SSS--SS-S-SHHHHHHHHHH-HHHHHHHHHHHHT--GGG-S-EEESSPPPTTS---S---EEEEEEEETTTEEEEEEEE-TTTT-